Protein AF-A0A7V9GFV3-F1 (afdb_monomer)

Structure (mmCIF, N/CA/C/O backbone):
data_AF-A0A7V9GFV3-F1
#
_entry.id   AF-A0A7V9GFV3-F1
#
loop_
_atom_site.group_PDB
_atom_site.id
_atom_site.type_symbol
_atom_site.label_atom_id
_atom_site.label_alt_id
_atom_site.label_comp_id
_atom_site.label_asym_id
_atom_site.label_entity_id
_atom_site.label_seq_id
_atom_site.pdbx_PDB_ins_code
_atom_site.Cartn_x
_atom_site.Cartn_y
_atom_site.Cartn_z
_atom_site.occupancy
_atom_site.B_iso_or_equiv
_atom_site.auth_seq_id
_atom_site.auth_comp_id
_atom_site.auth_asym_id
_atom_site.auth_atom_id
_atom_site.pdbx_PDB_model_num
ATOM 1 N N . MET A 1 1 ? 17.546 -18.258 1.290 1.00 48.25 1 MET A N 1
ATOM 2 C CA . MET A 1 1 ? 17.138 -17.136 2.152 1.00 48.25 1 MET A CA 1
ATOM 3 C C . MET A 1 1 ? 16.883 -15.989 1.210 1.00 48.25 1 MET A C 1
ATOM 5 O O . MET A 1 1 ? 17.846 -15.435 0.702 1.00 48.25 1 MET A O 1
ATOM 9 N N . SER A 1 2 ? 15.627 -15.768 0.844 1.00 44.06 2 SER A N 1
ATOM 10 C CA . SER A 1 2 ? 15.267 -14.574 0.089 1.00 44.06 2 SER A CA 1
ATOM 11 C C . SER A 1 2 ? 14.606 -13.658 1.091 1.00 44.06 2 SER A C 1
ATOM 13 O O . SER A 1 2 ? 13.655 -14.055 1.757 1.00 44.06 2 SER A O 1
ATOM 15 N N . ASP A 1 3 ? 15.273 -12.535 1.269 1.00 46.53 3 ASP A N 1
ATOM 16 C CA . ASP A 1 3 ? 15.050 -11.471 2.223 1.00 46.53 3 ASP A CA 1
ATOM 17 C C . ASP A 1 3 ? 13.658 -10.863 1.995 1.00 46.53 3 ASP A C 1
ATOM 19 O O . ASP A 1 3 ? 13.487 -9.888 1.272 1.00 46.53 3 ASP A O 1
ATOM 23 N N . ASP A 1 4 ? 12.627 -11.513 2.536 1.00 51.91 4 ASP A N 1
ATOM 24 C CA . ASP A 1 4 ? 11.352 -10.860 2.825 1.00 51.91 4 ASP A CA 1
ATOM 25 C C . ASP A 1 4 ? 11.615 -10.004 4.068 1.00 51.91 4 ASP A C 1
ATOM 27 O O . ASP A 1 4 ? 11.289 -10.372 5.198 1.00 51.91 4 ASP A O 1
ATOM 31 N N . GLU A 1 5 ? 12.383 -8.928 3.874 1.00 57.91 5 GLU A N 1
ATOM 32 C CA . GLU A 1 5 ? 12.523 -7.855 4.847 1.00 57.91 5 GLU A CA 1
ATOM 33 C C . GLU A 1 5 ? 11.091 -7.400 5.121 1.00 57.91 5 GLU A C 1
ATOM 35 O O . GLU A 1 5 ? 10.457 -6.787 4.262 1.00 57.91 5 GLU A O 1
ATOM 40 N N . LEU A 1 6 ? 10.537 -7.855 6.250 1.00 68.19 6 LEU A N 1
ATOM 41 C CA . LEU A 1 6 ? 9.106 -7.813 6.526 1.00 68.19 6 LEU A CA 1
ATOM 42 C C . LEU A 1 6 ? 8.589 -6.388 6.331 1.00 68.19 6 LEU A C 1
ATOM 44 O O . LEU A 1 6 ? 8.802 -5.506 7.170 1.00 68.19 6 LEU A O 1
ATOM 48 N N . PHE A 1 7 ? 7.936 -6.161 5.193 1.00 81.06 7 PHE A N 1
ATOM 49 C CA . PHE A 1 7 ? 7.559 -4.824 4.786 1.00 81.06 7 PHE A CA 1
ATOM 50 C C . PHE A 1 7 ? 6.526 -4.274 5.769 1.00 81.06 7 PHE A C 1
ATOM 52 O O . PHE A 1 7 ? 5.437 -4.822 5.946 1.00 81.06 7 PHE A O 1
ATOM 59 N N . SER A 1 8 ? 6.909 -3.208 6.464 1.00 88.94 8 SER A N 1
ATOM 60 C CA . SER A 1 8 ? 6.194 -2.715 7.635 1.00 88.94 8 SER A CA 1
ATOM 61 C C . SER A 1 8 ? 5.524 -1.382 7.343 1.00 88.94 8 SER A C 1
ATOM 63 O O . SER A 1 8 ? 6.095 -0.499 6.707 1.00 88.94 8 SER A O 1
ATOM 65 N N . CYS A 1 9 ? 4.316 -1.195 7.871 1.00 88.50 9 CYS A N 1
ATOM 66 C CA . CYS A 1 9 ? 3.619 0.079 7.790 1.00 88.50 9 CYS A CA 1
ATOM 67 C C . CYS A 1 9 ? 4.426 1.175 8.510 1.00 88.50 9 CYS A C 1
ATOM 69 O O . CYS A 1 9 ? 4.618 1.068 9.724 1.00 88.50 9 CYS A O 1
ATOM 71 N N . PRO A 1 10 ? 4.811 2.280 7.848 1.00 86.19 10 PRO A N 1
ATOM 72 C CA . PRO A 1 10 ? 5.633 3.328 8.463 1.00 86.19 10 PRO A CA 1
ATOM 73 C C . PRO A 1 10 ? 4.900 4.128 9.556 1.00 86.19 10 PRO A C 1
ATOM 75 O O . PRO A 1 10 ? 5.499 4.971 10.215 1.00 86.19 10 PRO A O 1
ATOM 78 N N . PHE A 1 11 ? 3.597 3.890 9.753 1.00 85.75 11 PHE A N 1
ATOM 79 C CA . PHE A 1 11 ? 2.770 4.619 10.720 1.00 85.75 11 PHE A CA 1
ATOM 80 C C . PHE A 1 11 ? 2.490 3.841 12.007 1.00 85.75 11 PHE A C 1
ATOM 82 O O . PHE A 1 11 ? 2.440 4.436 13.079 1.00 85.75 11 PHE A O 1
ATOM 89 N N . CYS A 1 12 ? 2.243 2.531 11.910 1.00 88.69 12 CYS A N 1
ATOM 90 C CA . CYS A 1 12 ? 1.930 1.685 13.070 1.00 88.69 12 CYS A CA 1
ATOM 91 C C . CYS A 1 12 ? 2.874 0.493 13.238 1.00 88.69 12 CYS A C 1
ATOM 93 O O . CYS A 1 12 ? 2.710 -0.268 14.187 1.00 88.69 12 CYS A O 1
ATOM 95 N N . HIS A 1 13 ? 3.822 0.317 12.315 1.00 89.56 13 HIS A N 1
ATOM 96 C CA . HIS A 1 13 ? 4.792 -0.777 12.276 1.00 89.56 13 HIS A CA 1
ATOM 97 C C . HIS A 1 13 ? 4.159 -2.180 12.228 1.00 89.56 13 HIS A C 1
ATOM 99 O O . HIS A 1 13 ? 4.828 -3.162 12.519 1.00 89.56 13 HIS A O 1
ATOM 105 N N . SER A 1 14 ? 2.877 -2.297 11.852 1.00 90.25 14 SER A N 1
ATOM 106 C CA . SER A 1 14 ? 2.271 -3.596 11.537 1.00 90.25 14 SER A CA 1
ATOM 107 C C . SER A 1 14 ? 2.752 -4.088 10.173 1.00 90.25 14 SER A C 1
ATOM 109 O O . SER A 1 14 ? 2.973 -3.291 9.261 1.00 90.25 14 SER A O 1
ATOM 111 N N . HIS A 1 15 ? 2.875 -5.405 10.043 1.00 90.38 15 HIS A N 1
ATOM 112 C CA . HIS A 1 15 ? 3.316 -6.089 8.827 1.00 90.38 15 HIS A CA 1
ATOM 113 C C . HIS A 1 15 ? 2.120 -6.502 7.949 1.00 90.38 15 HIS A C 1
ATOM 115 O O . HIS A 1 15 ? 2.285 -7.073 6.877 1.00 90.38 15 HIS A O 1
ATOM 121 N N . GLU A 1 16 ? 0.891 -6.226 8.399 1.00 90.81 16 GLU A N 1
ATOM 122 C CA . GLU A 1 16 ? -0.338 -6.483 7.646 1.00 90.81 16 GLU A CA 1
ATOM 123 C C . GLU A 1 16 ? -0.539 -5.390 6.586 1.00 90.81 16 GLU A C 1
ATOM 125 O O . GLU A 1 16 ? -1.364 -4.481 6.749 1.00 90.81 16 GLU A O 1
ATOM 130 N N . VAL A 1 17 ? 0.274 -5.437 5.530 1.00 89.81 17 VAL A N 1
ATOM 131 C CA . VAL A 1 17 ? 0.280 -4.456 4.440 1.00 89.81 17 VAL A CA 1
ATOM 132 C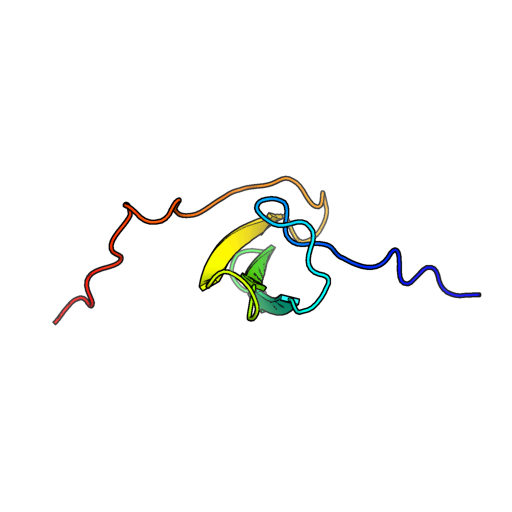 C . VAL A 1 17 ? -0.007 -5.141 3.109 1.00 89.81 17 VAL A C 1
ATOM 134 O O . VAL A 1 17 ? 0.701 -6.057 2.705 1.00 89.81 17 VAL A O 1
ATOM 137 N N . ASP A 1 18 ? -1.042 -4.666 2.420 1.00 92.00 18 ASP A N 1
ATOM 138 C CA . ASP A 1 18 ? -1.331 -5.035 1.037 1.00 92.00 18 ASP A CA 1
ATOM 139 C C . ASP A 1 18 ? -0.564 -4.097 0.095 1.00 92.00 18 ASP A C 1
ATOM 141 O O . ASP A 1 18 ? -0.566 -2.879 0.308 1.00 92.00 18 ASP A O 1
ATOM 145 N N . ARG A 1 19 ? 0.107 -4.655 -0.918 1.00 90.00 19 ARG A N 1
ATOM 146 C CA . ARG A 1 19 ? 0.918 -3.909 -1.889 1.00 90.00 19 ARG A CA 1
ATOM 147 C C . ARG A 1 19 ? 0.477 -4.240 -3.311 1.00 90.00 19 ARG A C 1
ATOM 149 O O . ARG A 1 19 ? 0.464 -5.403 -3.712 1.00 90.00 19 ARG A O 1
ATOM 156 N N . LEU A 1 20 ? 0.182 -3.202 -4.088 1.00 90.31 20 LEU A N 1
ATOM 157 C CA . LEU A 1 20 ? -0.206 -3.304 -5.490 1.00 90.31 20 LEU A CA 1
ATOM 158 C C . LEU A 1 20 ? 0.741 -2.501 -6.384 1.00 90.31 20 LEU A C 1
ATOM 160 O O . LEU A 1 20 ? 0.760 -1.271 -6.327 1.00 90.31 20 LEU A O 1
ATOM 164 N N . PHE A 1 21 ? 1.442 -3.188 -7.283 1.00 89.94 21 PHE A N 1
ATOM 165 C CA . PHE A 1 21 ? 2.314 -2.540 -8.259 1.00 89.94 21 PHE A CA 1
ATOM 166 C C . PHE A 1 21 ? 1.520 -1.907 -9.415 1.00 89.94 21 PHE A C 1
ATOM 168 O O . PHE A 1 21 ? 0.822 -2.579 -10.181 1.00 89.94 21 PHE A O 1
ATOM 175 N N . LEU A 1 22 ? 1.666 -0.593 -9.582 1.00 87.56 22 LEU A N 1
ATOM 176 C CA . LEU A 1 22 ? 1.062 0.225 -10.629 1.00 87.56 22 LEU A CA 1
ATOM 177 C C . LEU A 1 22 ? 2.069 0.478 -11.759 1.00 87.56 22 LEU A C 1
ATOM 179 O O . LEU A 1 22 ? 2.696 1.537 -11.845 1.00 87.56 22 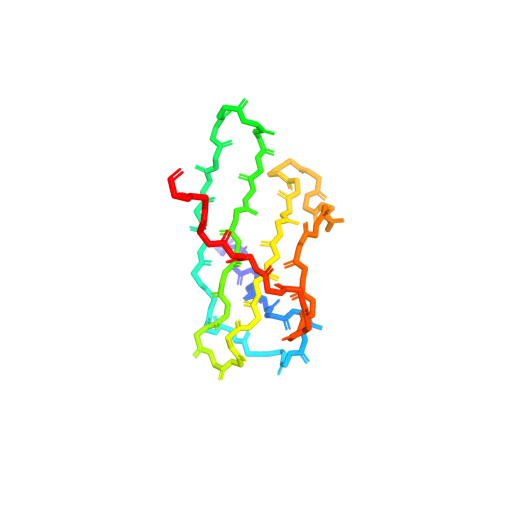LEU A O 1
ATOM 183 N N . ALA A 1 23 ? 2.181 -0.482 -12.679 1.00 88.00 23 ALA A N 1
ATOM 184 C CA . ALA A 1 23 ? 3.172 -0.465 -13.762 1.00 88.00 23 ALA A CA 1
ATOM 185 C C . ALA A 1 23 ? 3.156 0.810 -14.631 1.00 88.00 23 ALA A C 1
ATOM 187 O O . ALA A 1 23 ? 4.207 1.258 -15.082 1.00 88.00 23 ALA A O 1
ATOM 188 N N . ALA A 1 24 ? 1.986 1.425 -14.834 1.00 86.12 24 ALA A N 1
ATOM 189 C CA . ALA A 1 24 ? 1.844 2.640 -15.641 1.00 86.12 24 ALA A CA 1
ATOM 190 C C . ALA A 1 24 ? 2.605 3.852 -15.071 1.00 86.12 24 ALA A C 1
ATOM 192 O O . ALA A 1 24 ? 2.974 4.751 -15.823 1.00 86.12 24 ALA A O 1
ATOM 193 N N . VAL A 1 25 ? 2.826 3.879 -13.754 1.00 83.38 25 VAL A N 1
ATOM 194 C CA . VAL A 1 25 ? 3.497 4.979 -13.039 1.00 83.38 25 VAL A CA 1
ATOM 195 C C . VAL A 1 25 ? 4.717 4.517 -12.241 1.00 83.38 25 VAL A C 1
ATOM 197 O O . VAL 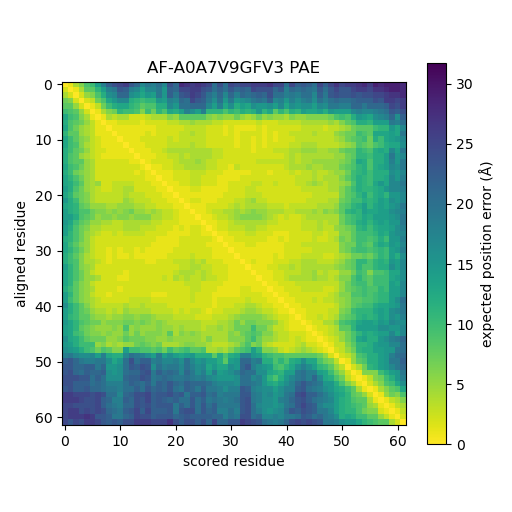A 1 25 ? 5.376 5.348 -11.629 1.00 83.38 25 VAL A O 1
ATOM 200 N N . ARG A 1 26 ? 5.041 3.217 -12.288 1.00 87.56 26 ARG A N 1
ATOM 201 C CA . ARG A 1 26 ? 6.164 2.580 -11.579 1.00 87.56 26 ARG A CA 1
ATOM 202 C C . ARG A 1 26 ? 6.133 2.839 -10.067 1.00 87.56 26 ARG A C 1
ATOM 204 O O . ARG A 1 26 ? 7.153 3.142 -9.461 1.00 87.56 26 ARG A O 1
ATOM 211 N N . LEU A 1 27 ? 4.944 2.721 -9.478 1.00 88.56 27 LEU A N 1
ATOM 212 C CA . LEU A 1 27 ? 4.725 2.891 -8.041 1.00 88.56 27 LEU A CA 1
ATOM 213 C C . LEU A 1 27 ? 4.152 1.622 -7.424 1.00 88.56 27 LEU A C 1
ATOM 215 O O . LEU A 1 27 ? 3.343 0.948 -8.057 1.00 88.56 27 LEU A O 1
ATOM 219 N N . ASP A 1 28 ? 4.497 1.366 -6.174 1.00 89.94 28 ASP A N 1
ATOM 220 C CA . ASP A 1 28 ? 3.799 0.434 -5.302 1.00 89.94 28 ASP A CA 1
ATOM 221 C C . ASP A 1 28 ? 2.780 1.195 -4.455 1.00 89.94 28 ASP A C 1
ATOM 223 O O . ASP A 1 28 ? 3.133 2.096 -3.698 1.00 89.94 28 ASP A O 1
ATOM 227 N N . SER A 1 29 ? 1.500 0.851 -4.596 1.00 89.12 29 SER A N 1
ATOM 228 C CA . SER A 1 29 ? 0.432 1.400 -3.764 1.00 89.12 29 SER A CA 1
ATOM 229 C C . SER A 1 29 ? 0.193 0.482 -2.573 1.00 89.12 29 SER A C 1
ATOM 231 O O . SER A 1 29 ? -0.158 -0.687 -2.740 1.00 89.12 29 SER A O 1
ATOM 233 N N . CYS A 1 30 ? 0.397 1.016 -1.374 1.00 90.25 30 CYS A N 1
ATOM 234 C CA . CYS A 1 30 ? 0.418 0.277 -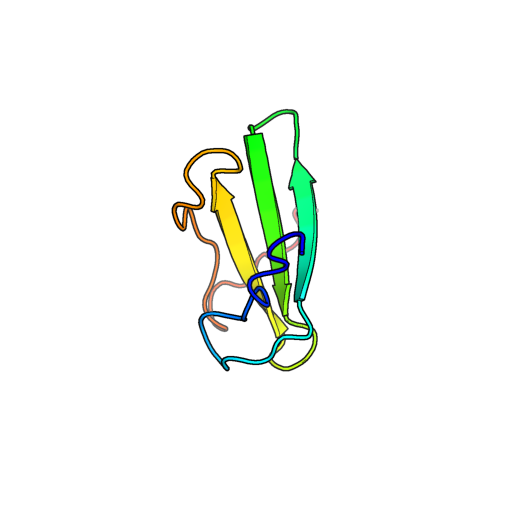0.122 1.00 90.25 30 CYS A CA 1
ATOM 235 C C . CYS A 1 30 ? -0.787 0.642 0.756 1.00 90.25 30 CYS A C 1
ATOM 237 O O . CYS A 1 30 ? -1.164 1.813 0.894 1.00 90.25 30 CYS A O 1
ATOM 239 N N . ALA A 1 31 ? -1.383 -0.363 1.398 1.00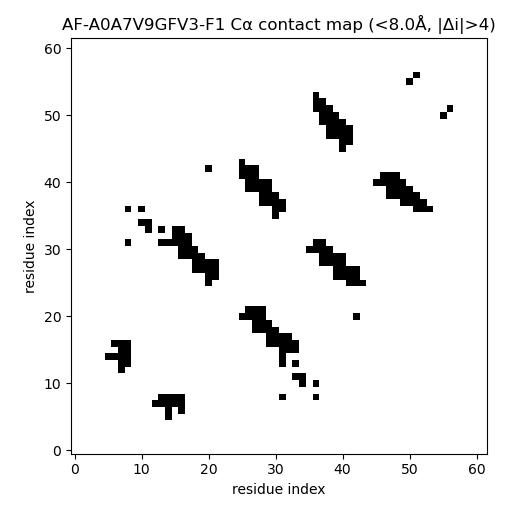 91.44 31 ALA A N 1
ATOM 240 C CA . ALA A 1 31 ? -2.483 -0.198 2.340 1.00 91.44 31 ALA A CA 1
ATOM 241 C C . ALA A 1 31 ? -2.275 -1.062 3.588 1.00 91.44 31 ALA A C 1
ATOM 243 O O . ALA A 1 31 ? -2.238 -2.287 3.517 1.00 91.44 31 ALA A O 1
ATOM 244 N N . CYS A 1 32 ? -2.192 -0.428 4.758 1.00 91.06 32 CYS A N 1
ATOM 245 C CA . CYS A 1 32 ? -2.112 -1.144 6.025 1.00 91.06 32 CYS A CA 1
ATOM 246 C C . CYS A 1 32 ? -3.507 -1.579 6.484 1.00 91.06 32 CYS A C 1
ATOM 248 O O . CYS A 1 32 ? -4.376 -0.740 6.731 1.00 91.06 32 CYS A O 1
ATOM 250 N N . LEU A 1 33 ? -3.698 -2.883 6.667 1.00 89.88 33 LEU A N 1
ATOM 251 C CA . LEU A 1 33 ? -4.950 -3.472 7.146 1.00 89.88 33 LEU A CA 1
ATOM 252 C C . LEU A 1 33 ? -5.161 -3.250 8.652 1.00 89.88 33 LEU A C 1
ATOM 254 O O . LEU A 1 33 ? -6.295 -3.248 9.120 1.00 89.88 33 LEU A O 1
ATOM 258 N N . SER A 1 34 ? -4.078 -2.995 9.394 1.00 91.19 34 SER A N 1
ATOM 259 C CA . SER A 1 34 ? -4.110 -2.799 10.846 1.00 91.19 34 SER A CA 1
ATOM 260 C C . SER A 1 34 ? -4.545 -1.384 11.256 1.00 91.19 34 SER A C 1
ATOM 262 O O . SER A 1 34 ? -5.440 -1.219 12.083 1.00 91.19 34 SER A O 1
ATOM 264 N N . CYS A 1 35 ? -3.952 -0.334 10.667 1.00 87.56 35 CYS A N 1
ATOM 265 C CA . CYS A 1 35 ? -4.271 1.064 11.010 1.00 87.56 35 CYS A CA 1
ATOM 266 C C . CYS A 1 35 ? -5.060 1.822 9.929 1.00 87.56 35 CYS A C 1
ATOM 268 O O . CYS A 1 35 ? -5.488 2.954 10.165 1.00 87.56 35 CYS A O 1
ATOM 270 N N . GLY A 1 36 ? -5.242 1.229 8.745 1.00 87.81 36 GLY A N 1
ATOM 271 C CA . GLY A 1 36 ? -5.944 1.843 7.615 1.00 87.81 36 GLY A CA 1
ATOM 272 C C . GLY A 1 36 ? -5.145 2.913 6.864 1.00 87.81 36 GLY A C 1
ATOM 273 O O . GLY A 1 36 ? -5.694 3.556 5.968 1.00 87.81 36 GLY A O 1
ATOM 274 N N . ALA A 1 37 ? -3.874 3.135 7.218 1.00 85.06 37 ALA A N 1
ATOM 275 C CA . ALA A 1 37 ? -3.012 4.064 6.497 1.00 85.06 37 ALA A CA 1
ATOM 276 C C . ALA A 1 37 ? -2.763 3.579 5.064 1.00 85.06 37 ALA A C 1
ATOM 278 O O . ALA A 1 37 ? -2.668 2.378 4.806 1.00 85.06 37 ALA A O 1
ATOM 279 N N . ARG A 1 38 ? -2.638 4.529 4.140 1.00 88.94 38 ARG A N 1
ATOM 280 C CA . ARG A 1 38 ? -2.280 4.279 2.744 1.00 88.94 38 ARG A CA 1
ATOM 281 C C . ARG A 1 38 ? -1.070 5.126 2.391 1.00 88.94 38 ARG A C 1
ATOM 283 O O . ARG A 1 38 ? -0.862 6.174 3.000 1.00 88.94 38 ARG A O 1
ATOM 290 N N . TRP A 1 39 ? -0.247 4.643 1.477 1.00 88.38 39 TRP A N 1
ATOM 291 C CA . TRP A 1 39 ? 0.872 5.395 0.930 1.00 88.38 39 TRP A CA 1
ATOM 292 C C . TRP A 1 39 ? 1.303 4.793 -0.399 1.00 88.38 39 TRP A C 1
ATOM 294 O O . TRP A 1 39 ? 0.929 3.673 -0.718 1.00 88.38 39 TRP A O 1
ATOM 304 N N . ASP A 1 40 ? 2.071 5.557 -1.163 1.00 88.75 40 ASP A N 1
ATOM 305 C CA . ASP A 1 40 ? 2.646 5.103 -2.420 1.00 88.75 40 ASP A CA 1
ATOM 306 C C . ASP A 1 40 ? 4.178 5.157 -2.294 1.00 88.75 40 ASP A C 1
ATOM 308 O O . ASP A 1 40 ? 4.723 6.089 -1.687 1.00 88.75 40 ASP A O 1
ATOM 312 N N . GLU A 1 41 ? 4.866 4.171 -2.855 1.00 88.00 41 GLU A N 1
ATOM 313 C CA . GLU A 1 41 ? 6.327 4.059 -2.893 1.00 88.00 41 GLU A CA 1
ATOM 314 C C . GLU A 1 41 ? 6.802 3.958 -4.337 1.00 88.00 41 GLU A C 1
ATOM 316 O O . GLU A 1 41 ? 6.100 3.440 -5.203 1.00 88.00 41 GLU A O 1
ATOM 321 N N . ASP A 1 42 ? 7.987 4.482 -4.621 1.00 85.94 42 ASP A N 1
ATOM 322 C CA . ASP A 1 42 ? 8.667 4.212 -5.881 1.00 85.94 42 ASP A CA 1
ATOM 323 C C . ASP A 1 42 ? 9.034 2.726 -5.949 1.00 85.94 42 ASP A C 1
ATOM 325 O O . ASP A 1 42 ? 9.679 2.207 -5.041 1.00 85.94 42 ASP A O 1
ATOM 329 N N . ALA A 1 43 ? 8.621 2.032 -7.007 1.00 81.25 43 ALA A N 1
ATOM 330 C CA . ALA A 1 43 ? 8.807 0.585 -7.084 1.00 81.25 43 ALA A CA 1
ATOM 331 C C . ALA A 1 43 ? 10.270 0.162 -7.305 1.00 81.25 43 ALA A C 1
ATOM 333 O O . ALA A 1 43 ? 10.596 -1.013 -7.163 1.00 81.25 43 ALA A O 1
ATOM 334 N N . GLU A 1 44 ? 11.154 1.089 -7.694 1.00 82.88 44 GLU A N 1
ATOM 335 C CA . GLU A 1 44 ? 12.582 0.806 -7.860 1.00 82.88 44 GLU A CA 1
ATOM 336 C C . GLU A 1 44 ? 13.403 1.304 -6.678 1.00 82.88 44 GLU A C 1
ATOM 338 O O . GLU A 1 44 ? 14.280 0.589 -6.197 1.00 82.88 44 GLU A O 1
ATOM 343 N N . SER A 1 45 ? 13.151 2.534 -6.222 1.00 79.81 45 SER A N 1
ATOM 344 C CA . SER A 1 45 ? 13.930 3.141 -5.138 1.00 79.81 45 SER A CA 1
ATOM 345 C C . SER A 1 45 ? 13.346 2.898 -3.746 1.00 79.81 45 SER A C 1
ATOM 347 O O . SER A 1 45 ? 13.996 3.238 -2.758 1.00 79.81 45 SER A O 1
ATOM 349 N N . HIS A 1 46 ? 12.134 2.336 -3.649 1.00 77.25 46 HIS A N 1
ATOM 350 C CA . HIS A 1 46 ? 11.333 2.234 -2.419 1.00 77.25 46 HIS A CA 1
ATOM 351 C C . HIS A 1 46 ? 11.144 3.588 -1.715 1.00 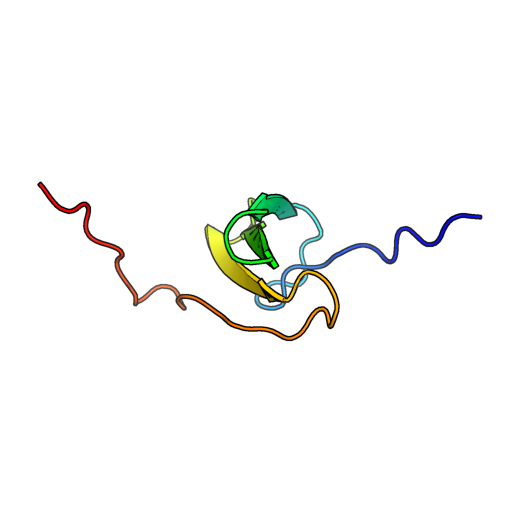77.25 46 HIS A C 1
ATOM 353 O O . HIS A 1 46 ? 10.805 3.660 -0.532 1.00 77.25 46 HIS A O 1
ATOM 359 N N . GLU A 1 47 ? 11.367 4.694 -2.430 1.00 80.25 47 GLU A N 1
ATOM 360 C CA . GLU A 1 47 ? 11.209 6.020 -1.866 1.00 80.2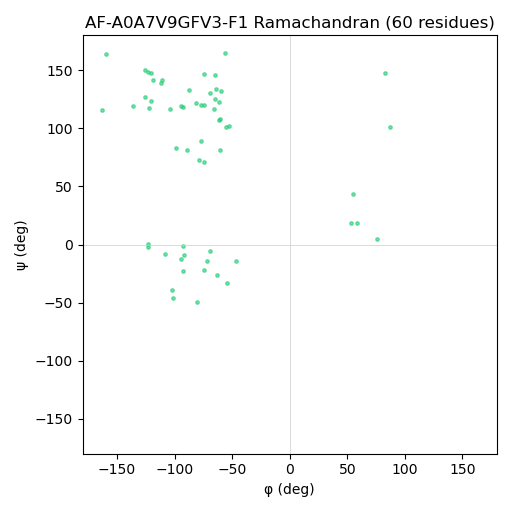5 47 GLU A CA 1
ATOM 361 C C . GLU A 1 47 ? 9.736 6.281 -1.606 1.00 80.25 47 GLU A C 1
ATOM 363 O O . GLU A 1 47 ? 8.883 6.129 -2.482 1.00 80.25 47 GLU A O 1
ATOM 368 N N . PHE A 1 48 ? 9.436 6.735 -0.396 1.00 76.06 48 PHE A N 1
ATOM 369 C CA . PHE A 1 48 ? 8.099 7.159 -0.034 1.00 76.06 48 PHE A CA 1
ATOM 370 C C . PHE A 1 48 ? 7.672 8.343 -0.918 1.00 76.06 48 PHE A C 1
ATOM 372 O O . PHE A 1 48 ? 8.141 9.470 -0.755 1.00 76.06 48 PHE A O 1
ATOM 379 N N . ARG A 1 49 ? 6.758 8.092 -1.859 1.00 72.44 49 ARG A N 1
ATOM 380 C CA . ARG A 1 49 ? 6.155 9.103 -2.747 1.00 72.44 49 ARG A CA 1
ATOM 381 C C . ARG A 1 49 ? 4.850 9.652 -2.161 1.00 72.44 49 ARG A C 1
ATOM 383 O O . ARG A 1 49 ? 4.479 10.789 -2.442 1.00 72.44 49 ARG A O 1
ATOM 390 N N . GLY A 1 50 ? 4.238 8.867 -1.270 1.00 66.69 50 GLY A N 1
ATOM 391 C CA . GLY A 1 50 ? 3.196 9.236 -0.320 1.00 66.69 50 GLY A CA 1
ATOM 392 C C . GLY A 1 50 ? 1.768 9.258 -0.862 1.00 66.69 50 GLY A C 1
ATOM 393 O O . GLY A 1 50 ? 1.522 9.689 -1.980 1.00 66.69 50 GLY A O 1
ATOM 394 N N . ARG A 1 51 ? 0.801 8.931 0.015 1.00 58.56 51 ARG A N 1
ATOM 395 C CA . ARG A 1 51 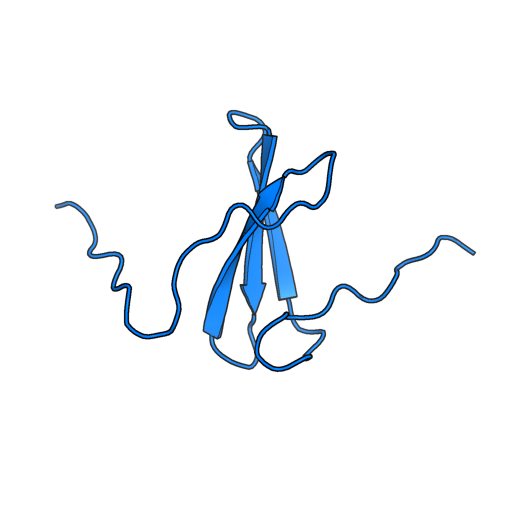? -0.456 9.688 0.141 1.00 58.56 51 ARG A CA 1
ATOM 396 C C . ARG A 1 51 ? -1.194 9.394 1.446 1.00 58.56 51 ARG A C 1
ATOM 398 O O . ARG A 1 51 ? -1.770 8.330 1.605 1.00 58.56 51 ARG A O 1
ATOM 405 N N . SER A 1 52 ? -1.296 10.446 2.267 1.00 53.62 52 SER A N 1
ATOM 406 C CA . SER A 1 52 ? -2.401 10.700 3.202 1.00 53.62 52 SER A CA 1
ATOM 407 C C . SER A 1 52 ? -2.300 10.079 4.601 1.00 53.62 52 SER A C 1
ATOM 409 O O . SER A 1 52 ? -2.715 8.954 4.852 1.00 53.62 52 SER A O 1
ATOM 411 N N . SER A 1 53 ? -1.904 10.909 5.576 1.00 52.16 53 SER A N 1
ATOM 412 C CA . SER A 1 53 ? -2.378 10.741 6.955 1.00 52.16 53 SER A CA 1
ATOM 413 C C . SER A 1 53 ? -3.916 10.770 6.988 1.00 52.16 53 SER A C 1
ATOM 415 O O . SER A 1 53 ? -4.555 11.222 6.031 1.00 52.16 53 SER A O 1
ATOM 417 N N . ARG A 1 54 ? -4.515 10.330 8.105 1.00 48.66 54 ARG A N 1
ATOM 418 C CA . ARG A 1 54 ? -5.970 10.164 8.336 1.00 48.66 54 ARG A CA 1
ATOM 419 C C . ARG A 1 54 ? -6.871 11.343 7.904 1.00 48.66 54 ARG A C 1
ATOM 421 O O . ARG A 1 54 ? -8.082 11.173 7.826 1.00 48.66 54 ARG A O 1
ATOM 428 N N . SER A 1 55 ? -6.299 12.517 7.631 1.00 51.81 55 SER A N 1
ATOM 429 C CA . SER A 1 55 ? -6.991 13.742 7.207 1.00 51.81 55 SER A CA 1
ATOM 430 C C . SER A 1 55 ? -7.064 13.969 5.696 1.00 51.81 55 SER A C 1
ATOM 432 O O . SER A 1 55 ? -7.803 14.843 5.254 1.00 51.81 55 SER A O 1
ATOM 434 N N . SER A 1 56 ? -6.319 13.234 4.874 1.00 50.53 56 SER A N 1
ATOM 435 C CA . SER A 1 56 ? -6.435 13.389 3.424 1.00 50.53 56 SER A CA 1
ATOM 436 C C . SER A 1 56 ? -7.508 12.442 2.896 1.00 50.53 56 SER A C 1
ATOM 438 O O . SER A 1 56 ? -7.257 11.336 2.425 1.00 50.53 56 SER A O 1
ATOM 440 N N . ILE A 1 57 ? -8.746 12.907 3.031 1.00 46.09 57 ILE A N 1
ATOM 441 C CA . ILE A 1 57 ? -9.925 12.318 2.410 1.00 46.09 57 ILE A CA 1
ATOM 442 C C . ILE A 1 57 ? -9.725 12.367 0.898 1.00 46.09 57 ILE A C 1
ATOM 444 O O . ILE A 1 57 ? -9.801 13.418 0.262 1.00 46.09 57 ILE A O 1
ATOM 448 N N . LEU A 1 58 ? -9.483 11.204 0.311 1.00 52.91 58 LEU A N 1
ATOM 449 C CA . LEU A 1 58 ? -9.658 11.004 -1.116 1.00 52.91 58 LEU A CA 1
ATOM 450 C C . LEU A 1 58 ? -11.152 10.863 -1.352 1.00 52.91 58 LEU A C 1
ATOM 452 O O . LEU A 1 58 ? -11.710 9.774 -1.255 1.00 52.91 58 LEU A O 1
ATOM 456 N N . ALA A 1 59 ? -11.813 11.994 -1.583 1.00 47.47 59 ALA A N 1
ATOM 457 C CA . ALA A 1 59 ? -13.200 11.985 -2.006 1.00 47.47 59 ALA A CA 1
ATOM 458 C C . ALA A 1 59 ? -13.291 11.314 -3.393 1.00 47.47 59 ALA A C 1
ATOM 460 O O . ALA A 1 59 ? -12.489 11.645 -4.276 1.00 47.47 59 ALA A O 1
ATOM 461 N N . PRO A 1 60 ? -14.239 10.387 -3.616 1.00 42.50 60 PRO A N 1
ATOM 462 C CA . PRO A 1 60 ? -14.492 9.860 -4.950 1.00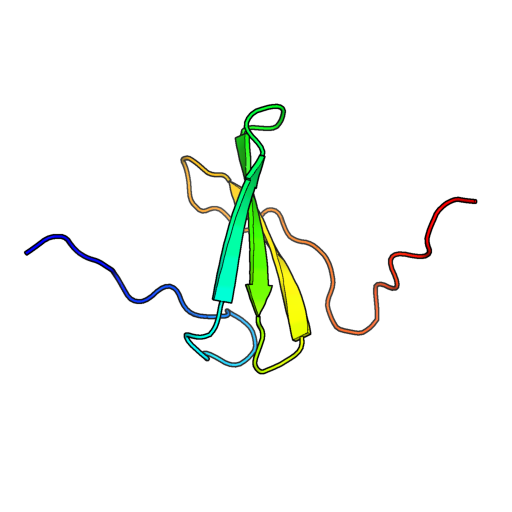 42.50 60 PRO A CA 1
ATOM 463 C C . PRO A 1 60 ? -14.881 11.016 -5.877 1.00 42.50 60 PRO A C 1
ATOM 465 O O . PRO A 1 60 ? -15.720 11.849 -5.522 1.00 42.50 60 PRO A O 1
ATOM 468 N N . ARG A 1 61 ? -14.273 11.085 -7.067 1.00 54.88 61 ARG A N 1
ATOM 469 C CA . ARG A 1 61 ? -14.798 11.958 -8.121 1.00 54.88 61 ARG A CA 1
ATOM 470 C C . ARG A 1 61 ? -16.054 11.284 -8.670 1.00 54.88 61 ARG A C 1
ATOM 472 O O . ARG A 1 61 ? -15.983 10.126 -9.073 1.00 54.88 61 ARG A O 1
ATOM 479 N N . LYS A 1 62 ? -17.181 11.992 -8.566 1.00 54.75 62 LYS A N 1
ATOM 480 C CA . LYS A 1 62 ? -18.444 11.630 -9.217 1.00 54.75 62 LYS A CA 1
ATOM 481 C C . LYS A 1 62 ? -18.257 11.510 -10.724 1.00 54.75 62 LYS A C 1
ATOM 483 O O . LYS A 1 62 ? -17.431 12.288 -11.254 1.00 54.75 62 LYS A O 1
#

Mean predicted aligned error: 8.77 Å

Solvent-accessible surface area (backbone atoms only — not comparable to full-atom values): 3959 Å² total; per-residue (Å²): 139,80,85,74,69,74,61,52,35,94,85,78,64,44,62,54,54,50,75,45,80,39,77,95,75,50,28,29,42,35,38,26,75,81,81,66,48,40,34,29,24,32,64,85,77,64,44,82,71,57,50,49,64,101,80,59,76,80,71,80,82,128

Nearest PDB structures (foldseek):
  9bz0-assembly1_M  TM=7.026E-01  e=7.074E-02  Homo sapiens
  8rap-assembly1_M  TM=6.718E-01  e=8.062E-02  Saccharomyces cerevisiae
  9er2-assembly1_O  TM=6.861E-01  e=2.150E-01  Homo sapiens
  4raa-assembly1_A-2  TM=7.858E-01  e=4.352E+00  Bacteroides fragilis NCTC 9343

pLDDT: mean 76.36, std 16.69, range [42.5, 92.0]

Foldseek 3Di:
DPPCVQDADPPPRDSQKDWDQDPVVQKIWIAHPPPRDTFIARNPPRHTPTDDDPPPDPDDDD

Radius of gyration: 12.45 Å; Cα contacts (8 Å, |Δi|>4): 99; chains: 1; bounding box: 36×31×29 Å

Secondary structure (DSSP, 8-state):
---------TTT--S-EEEEEETTTTEEEEEETTT--EEEEETTT--B-----TT---PPP-

Sequence (62 aa):
MSDDELFSCPFCHSHEVDRLFLAAVRLDSCACLSCGARWDEDAESHEFRGRSSRSSILAPRK